Protein AF-A0A917KPZ3-F1 (afdb_monomer_lite)

Radius of gyration: 19.17 Å; chains: 1; bounding box: 30×35×52 Å

Sequence (67 aa):
MLRDRAASRVHIRHARGSTARPMTDSELDAKFRGQVCTELPDADVERLIGRLRTVVECADVATWLLR

Secondary structure (DSSP, 8-state):
---S--------SS-TTBTTBPPPHHHHHHHHHHHHTTTS-HHHHHHHHHHHHTGGG-S-HHHHHH-

pLDDT: mean 87.45, std 11.92, range [48.78, 98.19]

Structure (mmCIF, N/CA/C/O backbone):
data_AF-A0A917KPZ3-F1
#
_entry.id   AF-A0A917KPZ3-F1
#
loop_
_atom_site.group_PDB
_atom_site.id
_atom_site.type_symbol
_atom_site.label_atom_id
_atom_site.label_alt_id
_atom_site.label_comp_id
_atom_site.label_asym_id
_atom_site.label_entity_id
_atom_site.label_seq_id
_atom_site.pdbx_PDB_ins_code
_atom_site.Car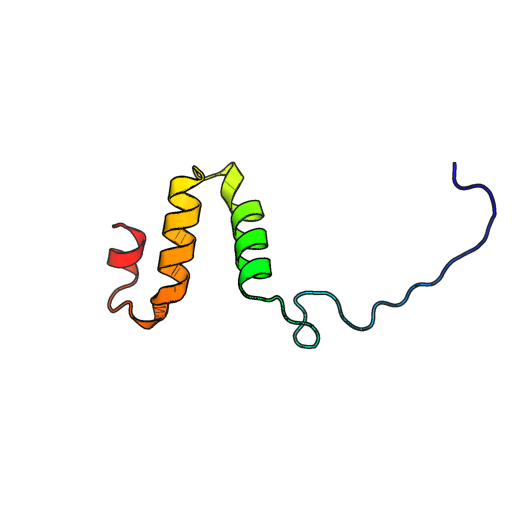tn_x
_atom_site.Cartn_y
_atom_site.Cartn_z
_atom_site.occupancy
_atom_site.B_iso_or_equiv
_atom_site.auth_seq_id
_atom_site.auth_comp_id
_atom_site.auth_asym_id
_atom_site.auth_atom_id
_atom_site.pdbx_PDB_model_num
ATOM 1 N N . MET A 1 1 ? 11.339 22.519 -25.437 1.00 48.78 1 MET A N 1
ATOM 2 C CA . MET A 1 1 ? 11.545 22.075 -26.835 1.00 48.78 1 MET A CA 1
ATOM 3 C C . MET A 1 1 ? 12.580 20.958 -26.830 1.00 48.78 1 MET A C 1
ATOM 5 O O . MET A 1 1 ? 13.733 21.257 -26.555 1.00 48.78 1 MET A O 1
ATOM 9 N N . LEU A 1 2 ? 12.198 19.701 -27.095 1.00 58.91 2 LEU A N 1
ATOM 10 C CA . LEU A 1 2 ? 13.179 18.694 -27.520 1.00 58.91 2 LEU A CA 1
ATOM 11 C C . LEU A 1 2 ? 13.616 19.078 -28.940 1.00 58.91 2 LEU A C 1
ATOM 13 O O . LEU A 1 2 ? 12.796 19.045 -29.858 1.00 58.91 2 LEU A O 1
ATOM 17 N N . ARG A 1 3 ? 14.864 19.522 -29.105 1.00 67.44 3 ARG A N 1
ATOM 18 C CA . ARG A 1 3 ? 15.505 19.642 -30.418 1.00 67.44 3 ARG A CA 1
ATOM 19 C C . ARG A 1 3 ? 16.303 18.359 -30.658 1.00 67.44 3 ARG A C 1
ATOM 21 O O . ARG A 1 3 ? 16.886 17.822 -29.725 1.00 67.44 3 ARG A O 1
ATOM 28 N N . ASP A 1 4 ? 16.258 17.910 -31.906 1.00 61.16 4 ASP A N 1
ATOM 29 C CA . ASP A 1 4 ? 16.878 16.718 -32.496 1.00 61.16 4 ASP A CA 1
ATOM 30 C C . ASP A 1 4 ? 16.134 15.379 -32.349 1.00 61.16 4 ASP A C 1
ATOM 32 O O . ASP A 1 4 ? 15.814 14.878 -31.274 1.00 61.16 4 ASP A O 1
ATOM 36 N N . ARG A 1 5 ? 15.842 14.806 -33.526 1.00 62.41 5 ARG A N 1
ATOM 37 C CA . ARG A 1 5 ? 15.026 13.613 -33.814 1.00 62.41 5 ARG A CA 1
ATOM 38 C C . ARG A 1 5 ? 15.718 12.294 -33.427 1.00 62.41 5 ARG A C 1
ATOM 40 O O . ARG A 1 5 ? 15.691 11.335 -34.194 1.00 62.41 5 ARG A O 1
ATOM 47 N N . ALA A 1 6 ? 16.339 12.218 -32.255 1.00 65.50 6 ALA A N 1
ATOM 48 C CA . ALA A 1 6 ? 16.849 10.955 -31.732 1.00 65.50 6 ALA A CA 1
ATOM 49 C C . ALA A 1 6 ? 15.719 10.215 -31.000 1.00 65.50 6 ALA A C 1
ATOM 51 O O . ALA A 1 6 ? 15.372 10.543 -29.867 1.00 65.50 6 ALA A O 1
ATOM 52 N N . ALA A 1 7 ? 15.115 9.220 -31.652 1.00 70.12 7 ALA A N 1
ATOM 53 C CA . ALA A 1 7 ? 14.153 8.343 -30.994 1.00 70.12 7 ALA A CA 1
ATOM 54 C C . ALA A 1 7 ? 14.902 7.364 -30.076 1.00 70.12 7 ALA A C 1
ATOM 56 O O . ALA A 1 7 ? 15.478 6.382 -30.544 1.00 70.12 7 ALA A O 1
ATOM 57 N N . SER A 1 8 ? 14.903 7.614 -28.766 1.00 76.44 8 SER A N 1
ATOM 58 C CA . SER A 1 8 ? 15.374 6.628 -27.794 1.00 76.44 8 SER A CA 1
ATOM 59 C C . SER A 1 8 ? 14.269 5.601 -27.535 1.00 76.44 8 SER A C 1
ATOM 61 O O . SER A 1 8 ? 13.151 5.931 -27.141 1.00 76.44 8 SER A O 1
ATOM 63 N N . ARG A 1 9 ? 14.564 4.321 -27.785 1.00 82.31 9 ARG A N 1
ATOM 64 C CA . ARG A 1 9 ? 13.694 3.207 -27.384 1.00 82.31 9 ARG A CA 1
ATOM 65 C C . ARG A 1 9 ? 14.236 2.630 -26.086 1.00 82.31 9 ARG A C 1
ATOM 67 O O . ARG A 1 9 ? 15.319 2.053 -26.072 1.00 82.31 9 ARG A O 1
ATOM 74 N N . VAL A 1 10 ? 13.475 2.777 -25.007 1.00 87.44 10 VAL A N 1
ATOM 75 C CA . VAL A 1 10 ? 13.779 2.168 -23.708 1.00 87.44 10 VAL A CA 1
ATOM 76 C C . VAL A 1 10 ? 12.809 1.018 -23.477 1.00 87.44 10 VAL A C 1
ATOM 78 O O . VAL A 1 10 ? 11.600 1.182 -23.626 1.00 87.44 10 VAL A O 1
ATOM 81 N N . HIS A 1 11 ? 13.338 -0.148 -23.110 1.00 92.94 11 HIS A N 1
ATOM 82 C CA . HIS A 1 11 ? 12.537 -1.301 -22.715 1.00 92.94 11 HIS A CA 1
ATOM 83 C C . HIS A 1 11 ? 12.777 -1.611 -21.238 1.00 92.94 11 HIS A C 1
ATOM 85 O O . HIS A 1 11 ? 13.893 -1.938 -20.834 1.00 92.94 11 HIS A O 1
ATOM 91 N N . ILE A 1 12 ? 11.723 -1.511 -20.429 1.00 92.81 12 ILE A N 1
ATOM 92 C CA . ILE A 1 12 ? 11.769 -1.864 -19.011 1.00 92.81 12 ILE A CA 1
ATOM 93 C C . ILE A 1 12 ? 11.445 -3.350 -18.891 1.00 92.81 12 ILE A C 1
ATOM 95 O O . ILE A 1 12 ? 10.309 -3.753 -19.118 1.00 92.81 12 ILE A O 1
ATOM 99 N N . ARG A 1 13 ? 12.443 -4.155 -18.508 1.00 94.44 13 ARG A N 1
ATOM 100 C CA . ARG A 1 13 ? 12.254 -5.597 -18.278 1.00 94.44 13 ARG A CA 1
ATOM 101 C C . ARG A 1 13 ? 11.377 -5.867 -17.055 1.00 94.44 13 ARG A C 1
ATOM 103 O O . ARG A 1 13 ? 10.452 -6.665 -17.133 1.00 94.44 13 ARG A O 1
ATOM 110 N N . HIS A 1 14 ? 11.644 -5.172 -15.945 1.00 96.75 14 HIS A N 1
ATOM 111 C CA . HIS A 1 14 ? 10.899 -5.321 -14.692 1.00 96.75 14 HIS A CA 1
ATOM 112 C C . HIS A 1 14 ? 10.696 -3.968 -14.004 1.00 96.75 14 HIS A C 1
ATOM 114 O O . HIS A 1 14 ? 11.656 -3.262 -13.679 1.00 96.75 14 HIS A O 1
ATOM 120 N N . ALA A 1 15 ? 9.437 -3.612 -13.756 1.00 95.88 15 ALA A N 1
ATOM 121 C CA . ALA A 1 15 ? 9.084 -2.443 -12.959 1.00 95.88 15 ALA A CA 1
ATOM 122 C C . ALA A 1 15 ? 9.288 -2.724 -11.461 1.00 95.88 15 ALA A C 1
ATOM 124 O O . ALA A 1 15 ? 9.140 -3.862 -11.009 1.00 95.88 15 ALA A O 1
ATOM 125 N N . ARG A 1 16 ? 9.607 -1.690 -10.674 1.00 96.19 16 ARG A N 1
ATOM 126 C CA . ARG A 1 16 ? 9.598 -1.791 -9.205 1.00 96.19 16 ARG A CA 1
ATOM 127 C C . ARG A 1 16 ? 8.176 -2.123 -8.734 1.00 96.19 16 ARG A C 1
ATOM 129 O O . ARG A 1 16 ? 7.225 -1.496 -9.190 1.00 96.19 16 ARG A O 1
ATOM 136 N N . GLY A 1 17 ? 8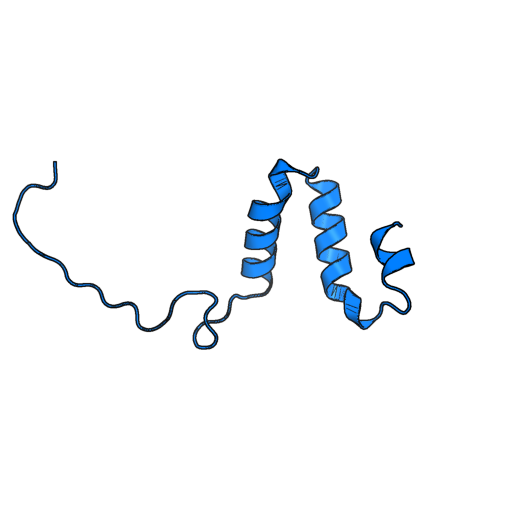.048 -3.087 -7.828 1.00 95.00 17 GLY A N 1
ATOM 137 C CA . GLY A 1 17 ? 6.766 -3.626 -7.368 1.00 95.00 17 GLY A CA 1
ATOM 138 C C . GLY A 1 17 ? 6.230 -4.780 -8.218 1.00 95.00 17 GLY A C 1
ATOM 139 O O . GLY A 1 17 ? 5.170 -5.308 -7.905 1.00 95.00 17 GLY A O 1
ATOM 140 N N . SER A 1 18 ? 6.942 -5.195 -9.271 1.00 97.00 18 SER A N 1
ATOM 141 C CA . SER A 1 18 ? 6.649 -6.459 -9.960 1.00 97.00 18 SER A CA 1
ATOM 142 C C . SER A 1 18 ? 7.162 -7.649 -9.149 1.00 97.00 18 SER A C 1
ATOM 144 O O . SER A 1 18 ? 8.071 -7.500 -8.340 1.00 97.00 18 SER A O 1
ATOM 146 N N . THR A 1 19 ? 6.663 -8.856 -9.416 1.00 96.38 19 THR A N 1
ATOM 147 C CA . THR A 1 19 ? 7.156 -10.084 -8.763 1.00 96.38 19 THR A CA 1
ATOM 148 C C . THR A 1 19 ? 8.659 -10.305 -8.977 1.00 96.38 19 THR A C 1
ATOM 150 O O . THR A 1 19 ? 9.340 -10.792 -8.085 1.00 96.38 19 THR A O 1
ATOM 153 N N . ALA A 1 20 ? 9.194 -9.902 -10.136 1.00 97.06 20 ALA A N 1
ATOM 154 C CA . ALA A 1 20 ? 10.621 -10.003 -10.458 1.00 97.06 20 ALA A CA 1
ATOM 155 C C . ALA A 1 20 ? 11.478 -8.877 -9.845 1.00 97.06 20 ALA A C 1
ATOM 157 O O . ALA A 1 20 ? 12.704 -8.966 -9.835 1.00 97.06 20 ALA A O 1
ATOM 158 N N . ARG A 1 21 ? 10.851 -7.803 -9.350 1.00 97.38 21 ARG A N 1
ATOM 159 C CA . ARG A 1 21 ? 11.506 -6.708 -8.623 1.00 97.38 21 ARG A CA 1
ATOM 160 C C . ARG A 1 21 ? 10.554 -6.189 -7.534 1.00 97.38 21 ARG A C 1
ATOM 162 O O . ARG A 1 21 ? 9.980 -5.105 -7.710 1.00 97.38 21 ARG A O 1
ATOM 169 N N . PRO A 1 22 ? 10.338 -6.970 -6.458 1.00 97.88 22 PRO A N 1
ATOM 170 C CA . PRO A 1 22 ? 9.405 -6.606 -5.400 1.00 97.88 22 PRO A CA 1
ATOM 171 C C . PRO A 1 22 ? 9.883 -5.346 -4.677 1.00 97.88 22 PRO A C 1
ATOM 173 O O . PRO A 1 22 ? 11.070 -5.017 -4.696 1.00 97.88 22 PRO A O 1
ATOM 176 N N . MET A 1 23 ? 8.941 -4.620 -4.077 1.00 98.19 23 MET A N 1
ATOM 177 C CA . MET A 1 23 ? 9.279 -3.504 -3.195 1.00 98.19 23 MET A CA 1
ATOM 178 C C . MET A 1 23 ? 9.804 -4.037 -1.866 1.00 98.19 23 MET A C 1
ATOM 180 O O . MET A 1 23 ? 9.349 -5.079 -1.393 1.00 98.19 23 MET A O 1
ATOM 184 N N . THR A 1 24 ? 10.735 -3.309 -1.258 1.00 96.88 24 THR A N 1
ATOM 185 C CA . THR A 1 24 ? 11.092 -3.547 0.144 1.00 96.88 24 THR A CA 1
ATOM 186 C C . THR A 1 24 ? 9.954 -3.112 1.063 1.00 96.88 24 THR A C 1
ATOM 188 O O . THR A 1 24 ? 9.082 -2.334 0.673 1.00 96.88 24 THR A O 1
ATOM 191 N N . ASP A 1 25 ? 9.998 -3.542 2.321 1.00 96.12 25 ASP A N 1
ATOM 192 C CA . ASP A 1 25 ? 9.032 -3.095 3.324 1.00 96.12 25 ASP A CA 1
ATOM 193 C C . ASP A 1 25 ? 9.022 -1.573 3.494 1.00 96.12 25 ASP A C 1
ATOM 195 O O . ASP A 1 25 ? 7.958 -0.964 3.503 1.00 96.12 25 ASP A O 1
ATOM 199 N N . SER A 1 26 ? 10.195 -0.943 3.509 1.00 96.12 26 SER A N 1
ATOM 200 C CA . SER A 1 26 ? 10.314 0.515 3.574 1.00 96.12 26 SER A CA 1
ATOM 201 C C . SER A 1 26 ? 9.752 1.227 2.337 1.00 96.12 26 SER A C 1
ATOM 203 O O . SER A 1 26 ? 9.155 2.296 2.462 1.00 96.12 26 SER A O 1
ATOM 205 N N . GLU A 1 27 ? 9.910 0.648 1.141 1.00 97.38 27 GLU A N 1
ATOM 206 C CA . GLU A 1 27 ? 9.310 1.174 -0.091 1.00 97.38 27 GLU A CA 1
ATOM 207 C C . GLU A 1 27 ? 7.781 1.025 -0.074 1.00 97.38 27 GLU A C 1
ATOM 209 O O . GLU A 1 27 ? 7.075 1.925 -0.533 1.00 97.38 27 GLU A O 1
ATOM 214 N N . LEU A 1 28 ? 7.263 -0.076 0.482 1.00 96.94 28 LEU A N 1
ATOM 215 C CA . LEU A 1 28 ? 5.828 -0.276 0.686 1.00 96.94 28 LEU A CA 1
ATOM 216 C C . LEU A 1 28 ? 5.260 0.721 1.699 1.00 96.94 28 LEU A C 1
ATOM 218 O O . LEU A 1 28 ? 4.233 1.331 1.414 1.00 96.94 28 LEU A O 1
ATOM 222 N N . ASP A 1 29 ? 5.944 0.953 2.820 1.00 96.25 29 ASP A N 1
ATOM 223 C CA . ASP A 1 29 ? 5.506 1.922 3.828 1.00 96.25 29 ASP A CA 1
ATOM 224 C C . ASP A 1 29 ? 5.509 3.346 3.254 1.00 96.25 29 ASP A C 1
ATOM 226 O O . ASP A 1 29 ? 4.559 4.101 3.442 1.00 96.25 29 ASP A O 1
ATOM 230 N N . ALA A 1 30 ? 6.549 3.725 2.502 1.00 96.75 30 ALA A N 1
ATOM 231 C CA . ALA A 1 30 ? 6.607 5.025 1.831 1.00 96.75 30 ALA A CA 1
ATOM 232 C C . ALA A 1 30 ? 5.480 5.190 0.798 1.00 96.75 30 ALA A C 1
ATOM 234 O O . ALA A 1 30 ? 4.859 6.252 0.719 1.00 96.75 30 ALA A O 1
ATOM 235 N N . LYS A 1 31 ? 5.185 4.134 0.030 1.00 96.31 31 LYS A N 1
ATOM 236 C CA . LYS A 1 31 ? 4.061 4.126 -0.910 1.00 96.31 31 LYS A CA 1
ATOM 237 C C . LYS A 1 31 ? 2.730 4.275 -0.178 1.00 96.31 31 LYS A C 1
ATOM 239 O O . LYS A 1 31 ? 1.906 5.071 -0.616 1.00 96.31 31 LYS A O 1
ATOM 244 N N . PHE A 1 32 ? 2.537 3.543 0.917 1.00 96.44 32 PHE A N 1
ATOM 245 C CA . PHE A 1 32 ? 1.323 3.609 1.720 1.00 96.44 32 PHE A CA 1
ATOM 246 C C . PHE A 1 32 ? 1.110 5.020 2.269 1.00 96.44 32 PHE A C 1
ATOM 248 O O . PHE A 1 32 ? 0.063 5.602 2.003 1.00 96.44 32 PHE A O 1
ATOM 255 N N . ARG A 1 33 ? 2.127 5.622 2.909 1.00 96.69 33 ARG A N 1
ATOM 256 C CA . ARG A 1 33 ? 2.077 7.020 3.381 1.00 96.69 33 ARG A CA 1
ATOM 257 C C . ARG A 1 33 ? 1.601 7.972 2.291 1.00 96.69 33 ARG A C 1
ATOM 259 O O . ARG A 1 33 ? 0.663 8.725 2.513 1.00 96.69 33 ARG A O 1
ATOM 266 N N . GLY A 1 34 ? 2.195 7.889 1.099 1.00 95.94 34 GLY A N 1
ATOM 267 C CA . GLY A 1 34 ? 1.826 8.746 -0.029 1.00 95.94 34 GLY A CA 1
ATOM 268 C C . GLY A 1 34 ? 0.402 8.534 -0.560 1.00 95.94 34 GLY A C 1
ATOM 269 O O . GLY A 1 34 ? -0.116 9.412 -1.240 1.00 95.94 34 GLY A O 1
ATOM 270 N N . GLN A 1 35 ? -0.227 7.391 -0.279 1.00 95.19 35 GLN A N 1
ATOM 271 C CA . GLN A 1 35 ? -1.608 7.107 -0.678 1.00 95.19 35 GLN A CA 1
ATOM 272 C C . GLN A 1 35 ? -2.637 7.589 0.343 1.00 95.19 35 GLN A C 1
ATOM 274 O O . GLN A 1 35 ? -3.746 7.925 -0.055 1.00 95.19 35 GLN A O 1
ATOM 279 N N . VAL A 1 36 ? -2.297 7.590 1.635 1.00 94.38 36 VAL A N 1
ATOM 280 C CA . VAL A 1 36 ? -3.264 7.874 2.710 1.00 94.38 36 VAL A CA 1
ATOM 281 C C . VAL A 1 36 ? -3.088 9.242 3.368 1.00 94.38 36 VAL A C 1
ATOM 283 O O . VAL A 1 36 ? -3.991 9.683 4.071 1.00 94.38 36 VAL A O 1
ATOM 286 N N . CYS A 1 37 ? -1.970 9.939 3.138 1.00 89.56 37 CYS A N 1
ATOM 287 C CA . CYS A 1 37 ? -1.683 11.230 3.775 1.00 89.56 37 CYS A CA 1
ATOM 288 C C . CYS A 1 37 ? -2.653 12.363 3.399 1.00 89.56 37 CYS A C 1
ATOM 290 O O . CYS A 1 37 ? -2.660 13.396 4.061 1.00 89.56 37 CYS A O 1
ATOM 292 N N . THR A 1 38 ? -3.473 12.203 2.354 1.00 92.50 38 THR A N 1
ATOM 293 C CA . THR A 1 38 ? -4.528 13.176 2.021 1.00 92.50 38 THR A CA 1
ATOM 294 C C . THR A 1 38 ? -5.778 13.006 2.876 1.00 92.50 38 THR A C 1
ATOM 296 O O . THR A 1 38 ? -6.532 13.960 3.037 1.00 92.50 38 THR A O 1
ATOM 299 N N . GLU A 1 39 ? -5.984 11.813 3.435 1.00 95.12 39 GLU A N 1
ATOM 300 C CA . GLU A 1 39 ? -7.202 11.447 4.161 1.00 95.12 39 GLU A CA 1
ATOM 301 C C . GLU A 1 39 ? -6.975 11.335 5.671 1.00 95.12 39 GLU A C 1
ATOM 303 O O . GLU A 1 39 ? -7.923 11.449 6.447 1.00 95.12 39 GLU A O 1
ATOM 308 N N . LEU A 1 40 ? -5.733 11.090 6.101 1.00 93.94 40 LEU A N 1
ATOM 309 C CA . LEU A 1 40 ? -5.393 10.788 7.488 1.00 93.94 40 LEU A CA 1
ATOM 310 C C . LEU A 1 40 ? -4.229 11.651 7.997 1.00 93.94 40 LEU A C 1
ATOM 312 O O . LEU A 1 40 ? -3.264 11.863 7.262 1.00 93.94 40 LEU A O 1
ATOM 316 N N . PRO A 1 41 ? -4.259 12.082 9.272 1.00 94.94 41 PRO A N 1
ATOM 317 C CA . PRO A 1 41 ? -3.101 12.671 9.937 1.00 94.94 41 PRO A CA 1
ATOM 318 C C . PRO A 1 41 ? -1.907 11.709 9.976 1.00 94.94 41 PRO A C 1
ATOM 320 O O . PRO A 1 41 ? -2.085 10.513 10.203 1.00 94.94 41 PRO A O 1
ATOM 323 N N . ASP A 1 42 ? -0.683 12.234 9.883 1.00 93.06 42 ASP A N 1
ATOM 324 C CA . ASP A 1 42 ? 0.555 11.432 9.887 1.00 93.06 42 ASP A CA 1
ATOM 325 C C . ASP A 1 42 ? 0.634 10.440 11.061 1.00 93.06 42 ASP A C 1
ATOM 327 O O . ASP A 1 42 ? 1.040 9.291 10.896 1.00 93.06 42 ASP A O 1
ATOM 331 N N . ALA A 1 43 ? 0.184 10.851 12.250 1.00 93.38 43 ALA A N 1
ATOM 332 C CA . ALA A 1 43 ? 0.164 9.988 13.430 1.00 93.38 43 ALA A CA 1
ATOM 333 C C . ALA A 1 43 ? -0.755 8.761 13.263 1.00 93.38 43 ALA A C 1
ATOM 335 O O . ALA A 1 43 ? -0.428 7.668 13.730 1.00 93.38 43 ALA A O 1
ATOM 336 N N . ASP A 1 44 ? -1.892 8.927 12.585 1.00 93.12 44 ASP A N 1
ATOM 337 C CA . ASP A 1 44 ? -2.823 7.834 12.300 1.00 93.12 44 ASP A CA 1
ATOM 338 C C . ASP A 1 44 ? -2.269 6.916 11.207 1.00 93.12 44 ASP A C 1
ATOM 340 O O . ASP A 1 44 ? -2.416 5.695 11.297 1.00 93.12 44 ASP A O 1
ATOM 344 N N . VAL A 1 45 ? -1.566 7.482 10.221 1.00 94.62 45 VAL A N 1
ATOM 345 C CA . VAL A 1 45 ? -0.864 6.721 9.180 1.00 94.62 45 VAL A CA 1
ATOM 346 C C . VAL A 1 45 ? 0.198 5.806 9.789 1.00 94.62 45 VAL A C 1
ATOM 348 O O . VAL A 1 45 ? 0.193 4.606 9.510 1.00 94.62 45 VAL A O 1
ATOM 351 N N . GLU A 1 46 ? 1.065 6.321 10.666 1.00 94.19 46 GLU A N 1
ATOM 352 C CA . GLU A 1 46 ? 2.080 5.492 11.335 1.00 94.19 46 GLU A CA 1
ATOM 353 C C . GLU A 1 46 ? 1.447 4.419 12.228 1.00 94.19 46 GLU A C 1
ATOM 355 O O . GLU A 1 46 ? 1.896 3.269 12.238 1.00 94.19 46 GLU A O 1
ATOM 360 N N . ARG A 1 47 ? 0.357 4.757 12.934 1.00 91.06 47 ARG A N 1
ATOM 361 C CA . ARG A 1 47 ? -0.391 3.779 13.735 1.00 91.06 47 ARG A CA 1
ATOM 362 C C . ARG A 1 47 ? -0.931 2.643 12.862 1.00 91.06 47 ARG A C 1
ATOM 364 O O . ARG A 1 47 ? -0.819 1.479 13.248 1.00 91.06 47 ARG A O 1
ATOM 371 N N . LEU A 1 48 ? -1.495 2.957 11.695 1.00 91.31 48 LEU A N 1
ATOM 372 C CA . LEU A 1 48 ? -2.012 1.962 10.752 1.00 91.31 48 LEU A CA 1
ATOM 373 C C . LEU A 1 48 ? -0.907 1.092 10.150 1.00 91.31 48 LEU A C 1
ATOM 375 O O . LEU A 1 48 ? -1.089 -0.122 10.079 1.00 91.31 48 LEU A O 1
ATOM 379 N N . ILE A 1 49 ? 0.237 1.670 9.769 1.00 93.62 49 ILE A N 1
ATOM 380 C CA . ILE A 1 49 ? 1.396 0.905 9.276 1.00 93.62 49 ILE A CA 1
ATOM 381 C C . ILE A 1 49 ? 1.832 -0.115 10.329 1.00 93.62 49 ILE A C 1
ATOM 383 O O . ILE A 1 49 ? 1.938 -1.303 10.026 1.00 93.62 49 ILE A O 1
ATOM 387 N N . GLY A 1 50 ? 2.021 0.325 11.578 1.00 91.94 50 GLY A N 1
ATOM 388 C CA . GLY A 1 50 ? 2.422 -0.559 12.673 1.00 91.94 50 GLY A CA 1
ATOM 389 C C . GLY A 1 50 ? 1.437 -1.708 12.888 1.00 91.94 50 GLY A C 1
ATOM 390 O O . GLY A 1 50 ? 1.850 -2.855 13.035 1.00 91.94 50 GLY A O 1
ATOM 391 N N . ARG A 1 51 ? 0.131 -1.419 12.826 1.00 89.50 51 ARG A N 1
ATOM 392 C CA . ARG A 1 51 ? -0.913 -2.444 12.913 1.00 89.50 51 ARG A CA 1
ATOM 393 C C . ARG A 1 51 ? -0.835 -3.430 11.757 1.00 89.50 51 ARG A C 1
ATOM 395 O O . ARG A 1 51 ? -0.733 -4.625 12.001 1.00 89.50 51 ARG A O 1
ATOM 402 N N . LEU A 1 52 ? -0.848 -2.965 10.508 1.00 90.38 52 LEU A N 1
ATOM 403 C CA . LEU A 1 52 ? -0.843 -3.832 9.320 1.00 90.38 52 LEU A CA 1
ATOM 404 C C . LEU A 1 52 ? 0.322 -4.834 9.322 1.00 90.38 52 LEU A C 1
ATOM 406 O O . LEU A 1 52 ? 0.166 -5.954 8.840 1.00 90.38 52 LEU A O 1
ATOM 410 N N . ARG A 1 53 ? 1.462 -4.468 9.918 1.00 91.38 53 ARG A N 1
ATOM 411 C CA . ARG A 1 53 ? 2.625 -5.353 10.080 1.00 91.38 53 ARG A CA 1
ATOM 412 C C . ARG A 1 53 ? 2.403 -6.507 11.062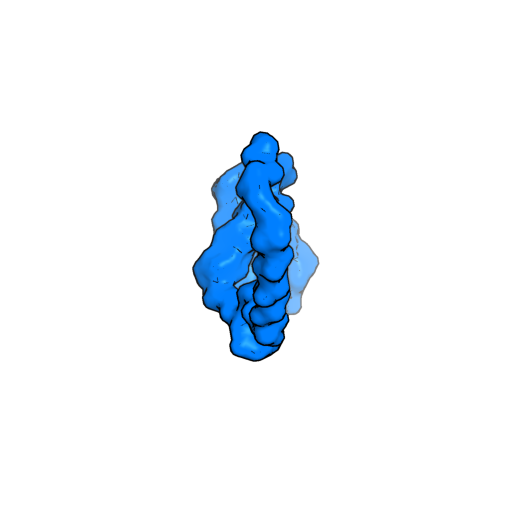 1.00 91.38 53 ARG A C 1
ATOM 414 O O . ARG A 1 53 ? 3.067 -7.528 10.925 1.00 91.38 53 ARG A O 1
ATOM 421 N N . THR A 1 54 ? 1.458 -6.386 11.990 1.00 89.75 54 THR A N 1
ATOM 422 C CA . THR A 1 54 ? 1.096 -7.421 12.974 1.00 89.75 54 THR A CA 1
ATOM 423 C C . THR A 1 54 ? -0.286 -8.027 12.718 1.00 89.75 54 THR A C 1
ATOM 425 O O . THR A 1 54 ? -0.820 -8.746 13.556 1.00 89.75 54 THR A O 1
ATOM 428 N N . VAL A 1 55 ? -0.884 -7.790 11.542 1.00 88.12 55 VAL A N 1
ATOM 429 C CA . VAL A 1 55 ? -2.259 -8.228 11.234 1.00 88.12 55 VAL A CA 1
ATOM 430 C C . VAL A 1 55 ? -2.456 -9.744 11.329 1.00 88.12 55 VAL A C 1
ATOM 432 O O . VAL A 1 55 ? -3.551 -10.201 11.630 1.00 88.12 55 VAL A O 1
ATOM 435 N N . VAL A 1 56 ? -1.406 -10.541 11.123 1.00 87.69 56 VAL A N 1
ATOM 436 C CA . VAL A 1 56 ? -1.464 -12.007 11.264 1.00 87.69 56 VAL A CA 1
ATOM 437 C C . VAL A 1 56 ? -1.745 -12.459 12.704 1.00 87.69 56 VAL A C 1
ATOM 439 O O . VAL A 1 56 ? -2.270 -13.546 12.918 1.00 87.69 56 VAL A O 1
ATOM 442 N N . GLU A 1 57 ? -1.442 -11.616 13.690 1.00 86.31 57 GLU A N 1
ATOM 443 C CA . GLU A 1 57 ? -1.706 -11.858 15.113 1.00 86.31 57 GLU A CA 1
ATOM 444 C C . GLU A 1 57 ? -3.123 -11.411 15.516 1.00 86.31 57 GLU A C 1
ATOM 446 O O . GLU A 1 57 ? -3.546 -11.567 16.663 1.00 86.31 57 GLU A O 1
ATOM 451 N N . CYS A 1 58 ? -3.877 -10.835 14.578 1.00 83.25 58 CYS A N 1
ATOM 452 C CA . CYS A 1 58 ? -5.213 -10.325 14.813 1.00 83.25 58 CYS A CA 1
ATOM 453 C C . CYS A 1 58 ? -6.237 -11.466 14.891 1.00 83.25 58 CYS A C 1
ATOM 455 O O . CYS A 1 58 ? -6.574 -12.088 13.885 1.00 83.25 58 CYS A O 1
ATOM 457 N N . ALA A 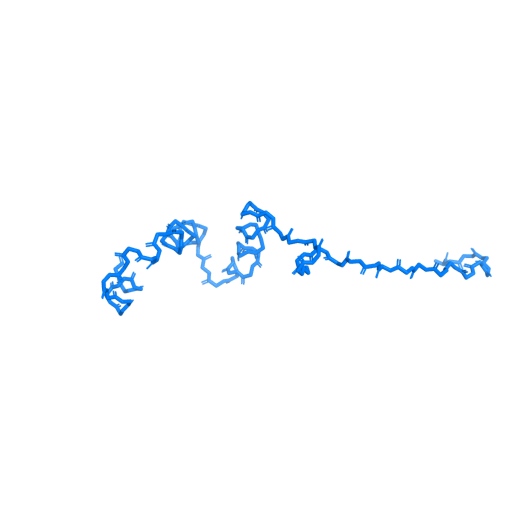1 59 ? -6.784 -11.701 16.086 1.00 82.69 59 ALA A N 1
ATOM 458 C CA . ALA A 1 59 ? -7.873 -12.659 16.283 1.00 82.69 59 ALA A CA 1
ATOM 459 C C . ALA A 1 59 ? -9.225 -12.165 15.723 1.00 82.69 59 ALA A C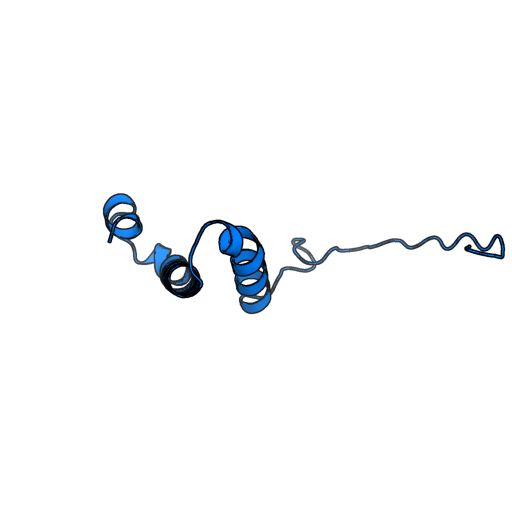 1
ATOM 461 O O . ALA A 1 59 ? -10.060 -12.979 15.338 1.00 82.69 59 ALA A O 1
ATOM 462 N N . ASP A 1 60 ? -9.442 -10.844 15.679 1.00 85.38 60 ASP A N 1
ATOM 463 C CA . ASP A 1 60 ? -10.659 -10.215 15.153 1.00 85.38 60 ASP A CA 1
ATOM 464 C C . ASP A 1 60 ? -10.353 -8.870 14.476 1.00 85.38 60 ASP A C 1
ATOM 466 O O . ASP A 1 60 ? -10.032 -7.867 15.125 1.00 85.38 60 ASP A O 1
ATOM 470 N N . VAL A 1 61 ? -10.515 -8.856 13.152 1.00 80.44 61 VAL A N 1
ATOM 471 C CA . VAL A 1 61 ? -10.236 -7.703 12.289 1.00 80.44 61 VAL A CA 1
ATOM 472 C C . VAL A 1 61 ? -11.196 -6.541 12.558 1.00 80.44 61 VAL A C 1
ATOM 474 O O . VAL A 1 61 ? -10.784 -5.384 12.460 1.00 80.44 61 VAL A O 1
ATOM 477 N N . ALA A 1 62 ? -12.449 -6.817 12.937 1.00 77.12 62 ALA A N 1
ATOM 478 C CA . ALA A 1 62 ? -13.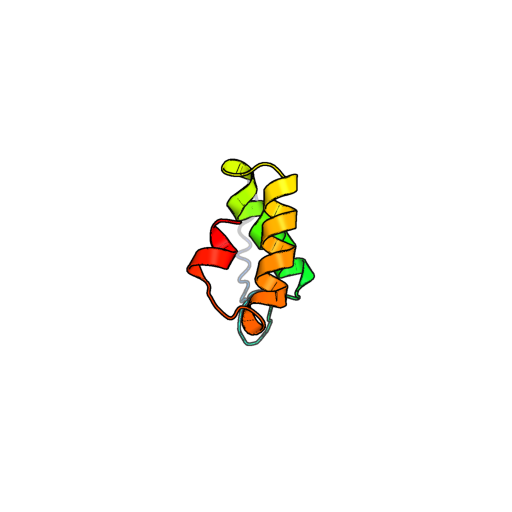435 -5.771 13.200 1.00 77.12 62 ALA A CA 1
ATOM 479 C C . ALA A 1 62 ? -13.027 -4.934 14.419 1.00 77.12 62 ALA A C 1
ATOM 481 O O . ALA A 1 62 ? -12.973 -3.706 14.352 1.00 77.12 62 ALA A O 1
ATOM 482 N N . THR A 1 63 ? -12.646 -5.596 15.512 1.00 74.81 63 THR A N 1
ATOM 483 C CA . THR A 1 63 ? -12.166 -4.920 16.726 1.00 74.81 63 THR A CA 1
ATOM 484 C C . THR A 1 63 ? -10.806 -4.243 16.514 1.00 74.81 63 THR A C 1
ATOM 486 O O . THR A 1 63 ? -10.516 -3.207 17.113 1.00 74.81 63 THR A O 1
ATOM 489 N N . TRP A 1 64 ? -9.960 -4.800 15.650 1.00 73.69 64 TRP A N 1
ATOM 490 C CA . TRP A 1 64 ? -8.612 -4.297 15.384 1.00 73.69 64 TRP A CA 1
ATOM 491 C C . TRP A 1 64 ? -8.574 -3.030 14.514 1.00 73.69 64 TRP A C 1
ATOM 493 O O . TRP A 1 64 ? -7.709 -2.175 14.721 1.00 73.69 64 TRP A O 1
ATOM 503 N N . LEU A 1 65 ? -9.524 -2.869 13.585 1.00 67.56 65 LEU A N 1
ATOM 504 C CA . LEU A 1 65 ? -9.663 -1.647 12.781 1.00 67.56 65 LEU A CA 1
ATOM 505 C C . LEU A 1 65 ? -10.258 -0.474 13.576 1.00 67.56 65 LEU A C 1
ATOM 507 O O . LEU A 1 65 ? -9.955 0.674 13.264 1.00 67.56 65 LEU A O 1
ATOM 511 N N . LEU A 1 66 ? -11.097 -0.756 14.579 1.00 68.44 66 LEU A N 1
ATOM 512 C CA . LEU A 1 66 ? -11.899 0.250 15.293 1.00 68.44 66 LEU A CA 1
ATOM 513 C C . LEU A 1 66 ? -11.306 0.727 16.632 1.00 68.44 66 LEU A C 1
ATOM 515 O O . LEU A 1 66 ? -11.812 1.691 17.205 1.00 68.44 66 LEU A O 1
ATOM 519 N N . ARG A 1 67 ? -10.274 0.053 17.153 1.00 60.19 67 ARG A N 1
ATOM 520 C CA . ARG A 1 67 ? -9.482 0.521 18.309 1.00 60.19 67 ARG A CA 1
ATOM 521 C C . ARG A 1 67 ? -8.434 1.546 17.904 1.00 60.19 67 ARG A C 1
ATOM 523 O O . ARG A 1 67 ? -7.703 2.052 18.777 1.00 60.19 67 ARG A O 1
#

Organism: NCBI:txid287609

InterPro domains:
  IPR036148 MmgE/PrpD superfamily [SSF103378] (8-61)

Foldseek 3Di:
DDPDDDDDDDDDPDDECDPVHRDDLVRVLVVQCVVCVVPDPPVVSVVVSVLVVCVVVDPDPVVSVVD